Protein AF-A0A4V3GLA9-F1 (afdb_monomer_lite)

pLDDT: mean 77.15, std 8.16, range [41.41, 86.75]

Foldseek 3Di:
DDPDLVNLVVLLVVLVVLLVVLVVLVVVLVVDPDDDPVVNVVSVVVSVVSNVVSVVSNVVSVVSNVVVVVVVVVVVVPDDD

Radius of gyration: 19.22 Å; chains: 1; bounding box: 46×20×56 Å

Structure (mmCIF, N/CA/C/O backbone):
data_AF-A0A4V3GLA9-F1
#
_entry.id   AF-A0A4V3GLA9-F1
#
loop_
_atom_site.group_PDB
_atom_site.id
_atom_site.type_symbol
_atom_site.label_atom_id
_atom_site.label_alt_id
_atom_site.label_comp_id
_atom_site.label_asym_id
_atom_site.label_entity_id
_atom_site.label_seq_id
_atom_site.pdbx_PDB_ins_code
_atom_site.Cartn_x
_atom_site.Cartn_y
_atom_site.Cartn_z
_atom_site.occupancy
_atom_site.B_iso_or_equiv
_atom_site.auth_seq_id
_atom_site.auth_comp_id
_atom_site.auth_asym_id
_atom_site.auth_atom_id
_atom_site.pdbx_PDB_model_num
ATOM 1 N N . MET A 1 1 ? -6.812 -14.372 19.857 1.00 41.41 1 MET A N 1
ATOM 2 C CA . MET A 1 1 ? -6.077 -13.098 20.034 1.00 41.41 1 MET A CA 1
ATOM 3 C C . MET A 1 1 ? -7.076 -11.942 19.968 1.00 41.41 1 MET A C 1
ATOM 5 O O . MET A 1 1 ? -7.835 -11.886 19.008 1.00 41.41 1 MET A O 1
ATOM 9 N N . LYS A 1 2 ? -7.168 -11.080 20.992 1.00 53.16 2 LYS A N 1
ATOM 10 C CA . LYS A 1 2 ? -8.048 -9.894 20.958 1.00 53.16 2 LYS A CA 1
ATOM 11 C C . LYS A 1 2 ? -7.344 -8.813 20.134 1.00 53.16 2 LYS A C 1
ATOM 13 O O . LYS A 1 2 ? -6.297 -8.332 20.543 1.00 53.16 2 LYS A O 1
ATOM 18 N N . LEU A 1 3 ? -7.889 -8.464 18.969 1.00 53.97 3 LEU A N 1
ATOM 19 C CA . LEU A 1 3 ? -7.388 -7.349 18.162 1.00 53.97 3 LEU A CA 1
ATOM 20 C C . LEU A 1 3 ? -7.669 -6.041 18.906 1.00 53.97 3 LEU A C 1
ATOM 22 O O . LEU A 1 3 ? -8.766 -5.487 18.821 1.00 53.97 3 LEU A O 1
ATOM 26 N N . GLU A 1 4 ? -6.695 -5.573 19.681 1.00 66.81 4 GLU A N 1
ATOM 27 C CA . GLU A 1 4 ? -6.774 -4.258 20.297 1.00 66.81 4 GLU A CA 1
ATOM 28 C C . GLU A 1 4 ? -6.745 -3.162 19.229 1.00 66.81 4 GLU A C 1
ATOM 30 O O . GLU A 1 4 ? -6.094 -3.274 18.186 1.00 66.81 4 GLU A O 1
ATOM 35 N N . ARG A 1 5 ? -7.430 -2.052 19.518 1.00 67.00 5 ARG A N 1
ATOM 36 C CA . ARG A 1 5 ? -7.544 -0.878 18.637 1.00 67.00 5 ARG A CA 1
ATOM 37 C C . ARG A 1 5 ? -6.173 -0.348 18.186 1.00 67.00 5 ARG A C 1
ATOM 39 O O . ARG A 1 5 ? -6.045 0.169 17.080 1.00 67.00 5 ARG A O 1
ATOM 46 N N . LYS A 1 6 ? -5.150 -0.542 19.027 1.00 71.25 6 LYS A N 1
ATOM 47 C CA . LYS A 1 6 ? -3.750 -0.194 18.761 1.00 71.25 6 LYS A CA 1
ATOM 48 C C . LYS A 1 6 ? -3.143 -1.025 17.624 1.00 71.25 6 LYS A C 1
ATOM 50 O O . LYS A 1 6 ? -2.447 -0.471 16.784 1.00 71.25 6 LYS A O 1
ATOM 55 N N . HIS A 1 7 ? -3.442 -2.321 17.535 1.00 70.62 7 HIS A N 1
ATOM 56 C CA . HIS A 1 7 ? -2.900 -3.189 16.481 1.00 70.62 7 HIS A CA 1
ATOM 57 C C . HIS A 1 7 ? -3.523 -2.888 15.115 1.00 70.62 7 HIS A C 1
ATOM 59 O O . HIS A 1 7 ? -2.829 -2.905 14.104 1.00 70.62 7 HIS A O 1
ATOM 65 N N . ALA A 1 8 ? -4.811 -2.530 15.085 1.00 71.38 8 ALA A N 1
ATOM 66 C CA . ALA A 1 8 ? -5.475 -2.104 13.853 1.00 71.38 8 ALA A CA 1
ATOM 67 C C . ALA A 1 8 ? -4.858 -0.817 13.270 1.00 71.38 8 ALA A C 1
ATOM 69 O O . ALA A 1 8 ? -4.698 -0.710 12.057 1.00 71.38 8 ALA A O 1
ATOM 70 N N . LEU A 1 9 ? -4.471 0.136 14.127 1.00 75.56 9 LEU A N 1
ATOM 71 C CA . LEU A 1 9 ? -3.775 1.358 13.709 1.00 75.56 9 LEU A CA 1
ATOM 72 C C . LEU A 1 9 ? -2.370 1.074 13.175 1.00 75.56 9 LEU A C 1
ATOM 74 O O . LEU A 1 9 ? -2.001 1.624 12.143 1.00 75.56 9 LEU A O 1
ATOM 78 N N . VAL A 1 10 ? -1.611 0.194 13.835 1.00 79.00 10 VAL A N 1
ATOM 79 C CA . VAL A 1 10 ? -0.275 -0.208 13.365 1.00 79.00 10 VAL A CA 1
ATOM 80 C C . VAL A 1 10 ? -0.359 -0.891 11.999 1.00 79.00 10 VAL A C 1
ATOM 82 O O . VAL A 1 10 ? 0.395 -0.538 11.099 1.00 79.00 10 VAL A O 1
ATOM 85 N N . LEU A 1 11 ? -1.317 -1.801 11.799 1.00 74.44 11 LEU A N 1
ATOM 86 C CA . LEU A 1 11 ? -1.531 -2.452 10.501 1.00 74.44 11 LEU A CA 1
ATOM 87 C C . LEU A 1 11 ? -1.894 -1.448 9.401 1.00 74.44 11 LEU A C 1
ATOM 89 O O . LEU A 1 11 ? -1.380 -1.546 8.289 1.00 74.44 11 LEU A O 1
ATOM 93 N N . LEU A 1 12 ? -2.733 -0.457 9.714 1.00 78.31 12 LEU A N 1
ATOM 94 C CA . LEU A 1 12 ? -3.064 0.619 8.778 1.00 78.31 12 LEU A CA 1
ATOM 95 C C . LEU A 1 12 ? -1.857 1.505 8.454 1.00 78.31 12 LEU A C 1
ATOM 97 O O . LEU A 1 12 ? -1.654 1.839 7.290 1.00 78.31 12 LEU A O 1
ATOM 101 N N . ALA A 1 13 ? -1.045 1.855 9.453 1.00 80.81 13 ALA A N 1
ATOM 102 C CA . ALA A 1 13 ? 0.164 2.647 9.257 1.00 80.81 13 ALA A CA 1
ATOM 103 C C . ALA A 1 13 ? 1.190 1.902 8.392 1.00 80.81 13 ALA A C 1
ATOM 105 O O . ALA A 1 13 ? 1.731 2.479 7.453 1.00 80.81 13 ALA A O 1
ATOM 106 N N . ILE A 1 14 ? 1.405 0.608 8.651 1.00 80.19 14 ILE A N 1
ATOM 107 C CA . ILE A 1 14 ? 2.293 -0.246 7.850 1.00 80.19 14 ILE A CA 1
ATOM 108 C C . ILE A 1 14 ? 1.778 -0.376 6.414 1.00 80.19 14 ILE A C 1
ATOM 110 O O . ILE A 1 14 ? 2.576 -0.304 5.478 1.00 80.19 14 ILE A O 1
ATOM 114 N N . ALA A 1 15 ? 0.465 -0.543 6.225 1.00 77.62 15 ALA A N 1
ATOM 115 C CA . ALA A 1 15 ? -0.141 -0.610 4.898 1.00 77.62 15 ALA A CA 1
ATOM 116 C C . ALA A 1 15 ? 0.035 0.710 4.130 1.00 77.62 15 ALA A C 1
ATOM 118 O O . ALA A 1 15 ? 0.476 0.697 2.983 1.00 77.62 15 ALA A O 1
ATOM 119 N N . ALA A 1 16 ? -0.237 1.852 4.769 1.00 80.38 16 ALA A N 1
ATOM 120 C CA . ALA A 1 16 ? -0.044 3.167 4.162 1.00 80.38 16 ALA A CA 1
ATOM 121 C C . ALA A 1 16 ? 1.432 3.429 3.823 1.00 80.38 16 ALA A C 1
ATOM 123 O O . ALA A 1 16 ? 1.742 3.865 2.715 1.00 80.38 16 ALA A O 1
ATOM 124 N N . TRP A 1 17 ? 2.345 3.106 4.744 1.00 79.56 17 TRP A N 1
ATOM 125 C CA . TRP A 1 17 ? 3.785 3.226 4.520 1.00 79.56 17 TRP A CA 1
ATOM 126 C C . TRP A 1 17 ? 4.240 2.376 3.333 1.00 79.56 17 TRP A C 1
ATOM 128 O O . TRP A 1 17 ? 4.941 2.890 2.464 1.00 79.56 17 TRP A O 1
ATOM 138 N N . ASN A 1 18 ? 3.761 1.128 3.239 1.00 82.19 18 ASN A N 1
ATOM 139 C CA . ASN A 1 18 ? 4.028 0.236 2.109 1.00 82.19 18 ASN A CA 1
ATOM 140 C C . ASN A 1 18 ? 3.644 0.885 0.780 1.00 82.19 18 ASN A C 1
ATOM 142 O O . ASN A 1 18 ? 4.472 0.962 -0.128 1.00 82.19 18 ASN A O 1
ATOM 146 N N . VAL A 1 19 ? 2.413 1.394 0.679 1.00 79.69 19 VAL A N 1
ATOM 147 C CA . VAL A 1 19 ? 1.924 2.045 -0.543 1.00 79.69 19 VAL A CA 1
ATOM 148 C C . VAL A 1 19 ? 2.833 3.210 -0.937 1.00 79.69 19 VAL A C 1
ATOM 150 O O . VAL A 1 19 ? 3.249 3.293 -2.091 1.00 79.69 19 VAL A O 1
ATOM 153 N N . ILE A 1 20 ? 3.214 4.066 0.015 1.00 83.88 20 ILE A N 1
ATOM 154 C CA . ILE A 1 20 ? 4.084 5.223 -0.249 1.00 83.88 20 ILE A CA 1
ATOM 155 C C . ILE A 1 20 ? 5.461 4.784 -0.767 1.00 83.88 20 ILE A C 1
ATOM 157 O O . ILE A 1 20 ? 5.945 5.328 -1.764 1.00 83.88 20 ILE A O 1
ATOM 161 N N . THR A 1 21 ? 6.097 3.795 -0.132 1.00 80.50 21 THR A N 1
ATOM 162 C CA . THR A 1 21 ? 7.395 3.276 -0.591 1.00 80.50 21 THR A CA 1
ATOM 163 C C . THR A 1 21 ? 7.313 2.658 -1.980 1.00 80.50 21 THR A C 1
ATOM 165 O O . THR A 1 21 ? 8.200 2.901 -2.798 1.00 80.50 21 THR A O 1
ATOM 168 N N . TYR A 1 22 ? 6.240 1.926 -2.287 1.00 77.38 22 TYR A N 1
ATOM 169 C CA . TYR A 1 22 ? 6.091 1.287 -3.591 1.00 77.38 22 TYR A CA 1
ATOM 170 C C . TYR A 1 22 ? 5.776 2.278 -4.708 1.00 77.38 22 TYR A C 1
ATOM 172 O O . TYR A 1 22 ? 6.309 2.130 -5.802 1.00 77.38 22 TYR A O 1
ATOM 180 N N . LEU A 1 23 ? 5.024 3.346 -4.433 1.00 78.56 23 LEU A N 1
ATOM 181 C CA . LEU A 1 23 ? 4.848 4.451 -5.382 1.00 78.56 23 LEU A CA 1
ATOM 182 C C . LEU A 1 23 ? 6.179 5.139 -5.719 1.00 78.56 23 LEU A C 1
ATOM 184 O O . LEU A 1 23 ? 6.444 5.433 -6.885 1.00 78.56 23 LEU A O 1
ATOM 188 N N . ARG A 1 24 ? 7.051 5.347 -4.722 1.00 80.88 24 ARG A N 1
ATOM 189 C CA . ARG A 1 24 ? 8.409 5.869 -4.965 1.00 80.88 24 ARG A CA 1
ATOM 190 C C . ARG A 1 24 ? 9.257 4.897 -5.782 1.00 80.88 24 ARG A C 1
ATOM 192 O O . ARG A 1 24 ? 9.986 5.344 -6.660 1.00 80.88 24 ARG A O 1
ATOM 199 N N . PHE A 1 25 ? 9.134 3.595 -5.529 1.00 79.31 25 PHE A N 1
ATOM 200 C CA . PHE A 1 25 ? 9.811 2.561 -6.312 1.00 79.31 25 PHE A CA 1
ATOM 201 C C . PHE A 1 25 ? 9.340 2.532 -7.766 1.00 79.31 25 PHE A C 1
ATOM 203 O O . PHE A 1 25 ? 10.181 2.469 -8.652 1.00 79.31 25 PHE A O 1
ATOM 210 N N . ILE A 1 26 ? 8.029 2.642 -8.021 1.00 80.94 26 ILE A N 1
ATOM 211 C CA . ILE A 1 26 ? 7.478 2.755 -9.381 1.00 80.94 26 ILE A CA 1
ATOM 212 C C . ILE A 1 26 ? 8.093 3.959 -10.091 1.00 80.94 26 ILE A C 1
ATOM 214 O O . ILE A 1 26 ? 8.573 3.821 -11.211 1.00 80.94 26 ILE A O 1
ATOM 218 N N . LYS A 1 27 ? 8.110 5.126 -9.434 1.00 77.50 27 LYS A N 1
ATOM 219 C CA . LYS A 1 27 ? 8.692 6.339 -10.014 1.00 77.50 27 LYS A CA 1
ATOM 220 C C . LYS A 1 27 ? 10.175 6.156 -10.347 1.00 77.50 27 LYS A C 1
ATOM 222 O O . LYS A 1 27 ? 10.580 6.482 -11.452 1.00 77.50 27 LYS A O 1
ATOM 227 N N . ALA A 1 2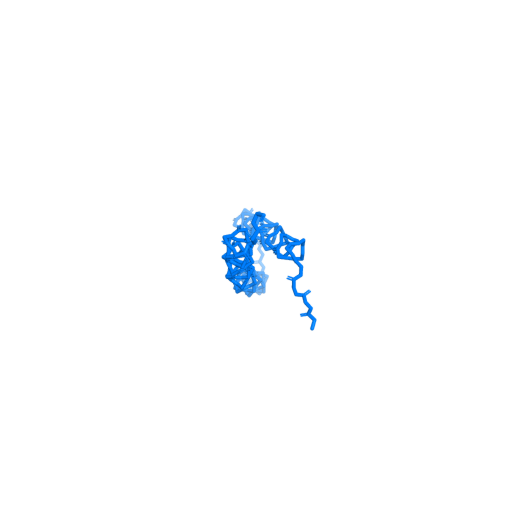8 ? 10.951 5.580 -9.429 1.00 80.00 28 ALA A N 1
ATOM 228 C CA . ALA A 1 28 ? 12.357 5.274 -9.674 1.00 80.00 28 ALA A CA 1
ATOM 229 C C . ALA A 1 28 ? 12.539 4.299 -10.850 1.00 80.00 28 ALA A C 1
ATOM 231 O O . ALA A 1 28 ? 13.456 4.483 -11.641 1.00 80.00 28 ALA A O 1
ATOM 232 N N . LEU A 1 29 ? 11.649 3.309 -10.987 1.00 79.31 29 LEU A N 1
ATOM 233 C CA . LEU A 1 29 ? 11.660 2.343 -12.087 1.00 79.31 29 LEU A CA 1
ATOM 234 C C . LEU A 1 29 ? 11.396 2.999 -13.446 1.00 79.31 29 LEU A C 1
ATOM 236 O O . LEU A 1 29 ? 12.050 2.659 -14.423 1.00 79.31 29 LEU A O 1
ATOM 240 N N . VAL A 1 30 ? 10.438 3.927 -13.500 1.00 78.38 30 VAL A N 1
ATOM 241 C CA . VAL A 1 30 ? 10.113 4.693 -14.715 1.00 78.38 30 VAL A CA 1
ATOM 242 C C . VAL A 1 30 ? 11.264 5.621 -15.098 1.00 78.38 30 VAL A C 1
ATOM 244 O O . VAL A 1 30 ? 11.572 5.741 -16.276 1.00 78.38 30 VAL A O 1
ATOM 247 N N . ASP A 1 31 ? 11.928 6.221 -14.108 1.00 80.75 31 ASP A N 1
ATOM 248 C CA . ASP A 1 31 ? 13.084 7.096 -14.322 1.00 80.75 31 ASP A CA 1
ATOM 249 C C . ASP A 1 31 ? 14.373 6.300 -14.663 1.00 80.75 31 ASP A C 1
ATOM 251 O O . ASP A 1 31 ? 15.420 6.903 -14.898 1.00 80.75 31 ASP A O 1
ATOM 255 N N . THR A 1 32 ? 14.345 4.955 -14.680 1.00 78.31 32 THR A N 1
ATOM 256 C CA . THR A 1 32 ? 15.515 4.136 -15.049 1.00 78.31 32 THR A CA 1
ATOM 257 C C . THR A 1 32 ? 15.518 3.808 -16.544 1.00 78.31 32 THR A C 1
ATOM 259 O O . THR A 1 32 ? 14.654 3.069 -17.015 1.00 78.31 32 THR A O 1
ATOM 262 N N . GLU A 1 33 ? 16.544 4.255 -17.269 1.00 76.56 33 GLU A N 1
ATOM 263 C CA . GLU A 1 33 ? 16.817 3.855 -18.659 1.00 76.56 33 GLU A CA 1
ATOM 264 C C . GLU A 1 33 ? 17.91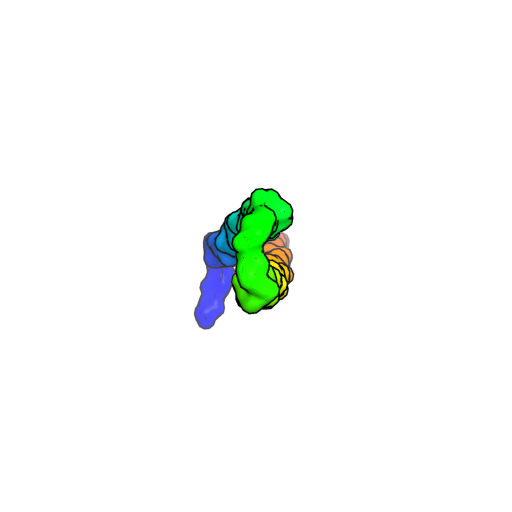9 2.774 -18.730 1.00 76.56 33 GLU A C 1
ATOM 266 O O . GLU A 1 33 ? 18.720 2.615 -17.803 1.00 76.56 33 GLU A O 1
ATOM 271 N N . ASP A 1 34 ? 17.947 2.005 -19.826 1.00 80.31 34 ASP A N 1
ATOM 272 C CA . ASP A 1 34 ? 19.006 1.029 -20.150 1.00 80.31 34 ASP A CA 1
ATOM 273 C C . ASP A 1 34 ? 19.199 -0.124 -19.133 1.00 80.31 34 ASP A C 1
ATOM 275 O O . ASP A 1 34 ? 20.311 -0.497 -18.734 1.00 80.31 34 ASP A O 1
ATOM 279 N N . ARG A 1 35 ? 18.095 -0.731 -18.673 1.00 78.88 35 ARG A N 1
ATOM 280 C CA . ARG A 1 35 ? 18.127 -1.948 -17.838 1.00 78.88 35 ARG A CA 1
ATOM 281 C C . ARG A 1 35 ? 17.574 -3.176 -18.580 1.00 78.88 35 ARG A C 1
ATOM 283 O O . ARG A 1 35 ? 16.701 -3.043 -19.433 1.00 78.88 35 ARG A O 1
ATOM 290 N N . PRO A 1 36 ? 18.032 -4.400 -18.248 1.00 84.12 36 PRO A N 1
ATOM 291 C CA . PRO A 1 36 ? 17.487 -5.625 -18.833 1.00 84.12 36 PRO A CA 1
ATOM 292 C C . PRO A 1 36 ? 15.991 -5.782 -18.537 1.00 84.12 36 PRO A C 1
ATOM 294 O O . PRO A 1 36 ? 15.550 -5.490 -17.428 1.00 84.12 36 PRO A O 1
ATOM 297 N N . THR A 1 37 ? 15.210 -6.349 -19.460 1.00 80.31 37 THR A N 1
ATOM 298 C CA . THR A 1 37 ? 13.755 -6.550 -19.285 1.00 80.31 37 THR A CA 1
ATOM 299 C C . THR A 1 37 ? 13.400 -7.288 -17.987 1.00 80.31 37 THR A C 1
ATOM 301 O O . THR A 1 37 ? 12.433 -6.935 -17.315 1.00 80.31 37 THR A O 1
ATOM 304 N N . GLY A 1 38 ? 14.220 -8.266 -17.581 1.00 78.81 38 GLY A N 1
ATOM 305 C CA . GLY A 1 38 ? 14.034 -9.005 -16.326 1.00 78.81 38 GLY A CA 1
ATOM 306 C C . GLY A 1 38 ? 14.083 -8.128 -15.068 1.00 78.81 38 GLY A C 1
ATOM 307 O O . GLY A 1 38 ? 13.392 -8.429 -14.096 1.00 78.81 38 GLY A O 1
ATOM 308 N N . TYR A 1 39 ? 14.826 -7.015 -15.099 1.00 81.19 39 TYR A N 1
ATOM 309 C CA . TYR A 1 39 ? 14.851 -6.032 -14.016 1.00 81.19 39 TYR A CA 1
ATOM 310 C C . TYR A 1 39 ? 13.466 -5.406 -13.830 1.00 81.19 39 TYR A C 1
A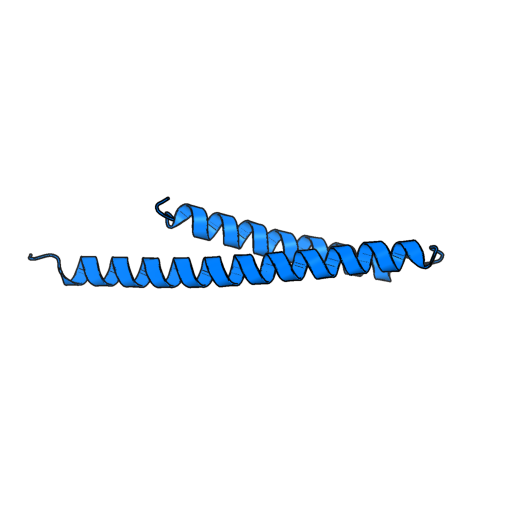TOM 312 O O . TYR A 1 39 ? 12.925 -5.441 -12.725 1.00 81.19 39 TYR A O 1
ATOM 320 N N . TYR A 1 40 ? 12.853 -4.916 -14.909 1.00 78.69 40 TYR A N 1
ATOM 321 C CA . TYR A 1 40 ? 11.530 -4.297 -14.847 1.00 78.69 40 TYR A CA 1
ATOM 322 C C . TYR A 1 40 ? 10.456 -5.301 -14.420 1.00 78.69 40 TYR A C 1
ATOM 324 O O . TYR A 1 40 ? 9.684 -5.007 -13.513 1.00 78.69 40 TYR A O 1
ATOM 332 N N . VAL A 1 41 ? 10.456 -6.517 -14.981 1.00 83.88 41 VAL A N 1
ATOM 333 C CA . VAL A 1 41 ? 9.466 -7.554 -14.630 1.00 83.88 41 VAL A CA 1
ATOM 334 C C . VAL A 1 41 ? 9.530 -7.908 -13.143 1.00 83.88 41 VAL A C 1
ATOM 336 O O . VAL A 1 41 ? 8.498 -7.893 -12.470 1.00 83.88 41 VAL A O 1
ATOM 339 N N . ALA A 1 42 ? 10.724 -8.182 -12.607 1.00 84.31 42 ALA A N 1
ATOM 340 C CA . ALA A 1 42 ? 10.880 -8.550 -11.201 1.00 84.31 42 ALA A CA 1
ATOM 341 C C . ALA A 1 42 ? 10.390 -7.437 -10.263 1.00 84.31 42 ALA A C 1
ATOM 343 O O . ALA A 1 42 ? 9.632 -7.699 -9.327 1.00 84.31 42 ALA A O 1
ATOM 344 N N . HIS A 1 43 ? 10.772 -6.188 -10.540 1.00 81.94 43 HIS A N 1
ATOM 345 C CA . HIS A 1 43 ? 10.393 -5.059 -9.697 1.00 81.94 43 HIS A CA 1
ATOM 346 C C . HIS A 1 43 ? 8.898 -4.748 -9.808 1.00 81.94 43 HIS A C 1
ATOM 348 O O . HIS A 1 43 ? 8.252 -4.549 -8.781 1.00 81.94 43 HIS A O 1
ATOM 354 N N . THR A 1 44 ? 8.314 -4.777 -11.010 1.00 81.44 44 THR A N 1
ATOM 355 C CA . THR A 1 44 ? 6.873 -4.565 -11.201 1.00 81.44 44 THR A CA 1
ATOM 356 C C . THR A 1 44 ? 6.044 -5.643 -10.503 1.00 81.44 44 THR A C 1
ATOM 358 O O . THR A 1 44 ? 5.089 -5.303 -9.805 1.00 81.44 44 THR A O 1
ATOM 361 N N . VAL A 1 45 ? 6.411 -6.926 -10.615 1.00 86.75 45 VAL A N 1
ATOM 362 C CA . VAL A 1 45 ? 5.708 -8.012 -9.903 1.00 86.75 45 VAL A CA 1
ATOM 363 C C . VAL A 1 45 ? 5.796 -7.811 -8.392 1.00 86.75 45 VAL A C 1
ATOM 365 O O . VAL A 1 45 ? 4.781 -7.893 -7.697 1.00 86.75 45 VAL A O 1
ATOM 368 N N . LEU A 1 46 ? 6.987 -7.490 -7.883 1.00 85.00 46 LEU A N 1
ATOM 369 C CA . LEU A 1 46 ? 7.204 -7.259 -6.458 1.00 85.00 46 LEU A CA 1
ATOM 370 C C . LEU A 1 46 ? 6.366 -6.075 -5.947 1.00 85.00 46 LEU A C 1
ATOM 372 O O . LEU A 1 46 ? 5.711 -6.197 -4.912 1.00 85.00 46 LEU A O 1
ATOM 376 N N . ILE A 1 47 ? 6.296 -4.979 -6.706 1.00 83.19 47 ILE A N 1
ATOM 377 C CA . ILE A 1 47 ? 5.420 -3.831 -6.429 1.00 83.19 47 ILE A CA 1
ATOM 378 C C . ILE A 1 47 ? 3.947 -4.268 -6.360 1.00 83.19 47 ILE A C 1
ATOM 380 O O . ILE A 1 47 ? 3.271 -3.995 -5.366 1.00 83.19 47 ILE A O 1
ATOM 384 N N . VAL A 1 48 ? 3.441 -4.959 -7.387 1.00 85.00 48 VAL A N 1
ATOM 385 C CA . VAL A 1 48 ? 2.020 -5.338 -7.485 1.00 85.00 48 VAL A CA 1
ATOM 386 C C . VAL A 1 48 ? 1.603 -6.249 -6.331 1.00 85.00 48 VAL A C 1
ATOM 388 O O . VAL A 1 48 ? 0.585 -5.994 -5.683 1.00 85.00 48 VAL A O 1
ATOM 391 N N . VAL A 1 49 ? 2.398 -7.279 -6.029 1.00 86.31 49 VAL A N 1
ATOM 392 C CA . VAL A 1 49 ? 2.114 -8.217 -4.930 1.00 86.31 49 VAL A CA 1
ATOM 393 C C . VAL A 1 49 ? 2.062 -7.488 -3.588 1.00 86.31 49 VAL A C 1
ATOM 395 O O . VAL A 1 49 ? 1.143 -7.708 -2.798 1.00 86.31 49 VAL A O 1
ATOM 398 N N . ASN A 1 50 ? 3.001 -6.577 -3.330 1.00 85.00 50 ASN A N 1
ATOM 399 C CA . ASN A 1 50 ? 3.013 -5.840 -2.071 1.00 85.00 50 ASN A CA 1
ATOM 400 C C . ASN A 1 50 ? 1.848 -4.852 -1.950 1.00 85.00 50 ASN A C 1
ATOM 402 O O . ASN A 1 50 ? 1.260 -4.739 -0.873 1.00 85.00 50 ASN A O 1
ATOM 406 N N . LEU A 1 51 ? 1.465 -4.176 -3.037 1.00 83.44 51 LEU A N 1
ATOM 407 C CA . LEU A 1 51 ? 0.283 -3.312 -3.043 1.00 83.44 51 LEU A CA 1
ATOM 408 C C . LEU A 1 51 ? -1.003 -4.111 -2.786 1.00 83.44 51 LEU A C 1
ATOM 410 O O . LEU A 1 51 ? -1.857 -3.653 -2.026 1.00 83.44 51 LEU A O 1
ATOM 414 N N . LEU A 1 52 ? -1.121 -5.322 -3.340 1.00 85.62 52 LEU A N 1
ATOM 415 C CA . LEU A 1 52 ? -2.239 -6.228 -3.054 1.00 85.62 52 LEU A CA 1
ATOM 416 C C . LEU A 1 52 ? -2.287 -6.629 -1.575 1.00 85.62 52 LEU A C 1
ATOM 418 O O . LEU A 1 52 ? -3.347 -6.548 -0.951 1.00 85.62 52 LEU A O 1
ATOM 422 N N . ILE A 1 53 ? -1.150 -7.011 -0.987 1.00 83.81 53 ILE A N 1
ATOM 423 C CA . ILE A 1 53 ? -1.067 -7.354 0.441 1.00 83.81 53 ILE A CA 1
ATOM 424 C C . ILE A 1 53 ? -1.438 -6.144 1.307 1.00 83.81 53 ILE A C 1
ATOM 426 O O . ILE A 1 53 ? -2.240 -6.274 2.235 1.00 83.81 53 ILE A O 1
ATOM 430 N N . ALA A 1 54 ? -0.914 -4.959 0.989 1.00 81.19 54 ALA A N 1
ATOM 431 C CA . ALA A 1 54 ? -1.240 -3.728 1.701 1.00 81.19 54 ALA A CA 1
ATOM 432 C C . ALA A 1 54 ? -2.739 -3.397 1.610 1.00 81.19 54 ALA A C 1
ATOM 434 O O . ALA A 1 54 ? -3.345 -3.039 2.621 1.00 81.19 54 ALA A O 1
ATOM 435 N N . ALA A 1 55 ? -3.363 -3.575 0.443 1.00 81.75 55 ALA A N 1
ATOM 436 C CA . ALA A 1 55 ? -4.799 -3.377 0.261 1.00 81.75 55 ALA A CA 1
ATOM 437 C C . ALA A 1 55 ? -5.627 -4.378 1.083 1.00 81.75 55 ALA A C 1
ATOM 439 O O . ALA A 1 55 ? -6.586 -3.980 1.751 1.00 81.75 55 ALA A O 1
ATOM 440 N N . LEU A 1 56 ? -5.245 -5.658 1.099 1.00 85.50 56 LEU A N 1
ATOM 441 C CA . LEU A 1 56 ? -5.912 -6.686 1.906 1.00 85.50 56 LEU A CA 1
ATOM 442 C C . LEU A 1 56 ? -5.811 -6.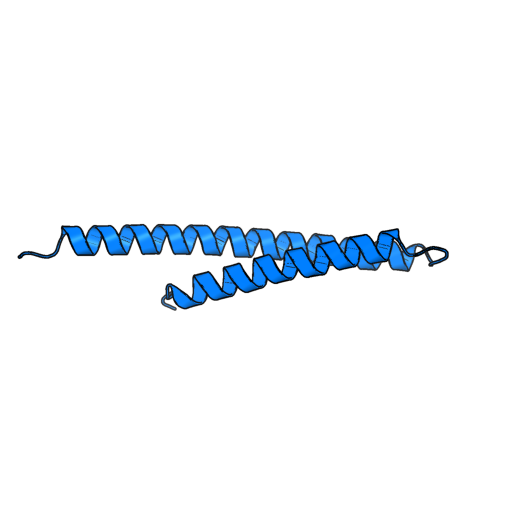374 3.405 1.00 85.50 56 LEU A C 1
ATOM 444 O O . LEU A 1 56 ? -6.834 -6.314 4.096 1.00 85.50 56 LEU A O 1
ATOM 448 N N . LEU A 1 57 ? -4.600 -6.097 3.894 1.00 82.62 57 LEU A N 1
ATOM 449 C CA . LEU A 1 57 ? -4.352 -5.739 5.292 1.00 82.62 57 LEU A CA 1
ATOM 450 C C . LEU A 1 57 ? -5.055 -4.437 5.684 1.00 82.62 57 LEU A C 1
ATOM 452 O O . LEU A 1 57 ? -5.662 -4.367 6.753 1.00 82.62 57 LEU A O 1
ATOM 456 N N . GLY A 1 58 ? -5.040 -3.429 4.810 1.00 82.38 58 GLY A N 1
ATOM 457 C CA . GLY A 1 58 ? -5.761 -2.174 5.003 1.00 82.38 58 GLY A CA 1
ATOM 458 C C . GLY A 1 58 ? -7.268 -2.401 5.108 1.00 82.38 58 GLY A C 1
ATOM 459 O O . GLY A 1 58 ? -7.905 -1.914 6.043 1.00 82.38 58 GLY A O 1
ATOM 460 N N . THR A 1 59 ? -7.839 -3.221 4.223 1.00 82.62 59 THR A N 1
ATOM 461 C CA . THR A 1 59 ? -9.270 -3.562 4.247 1.00 82.62 59 THR A CA 1
ATOM 462 C C . THR A 1 59 ? -9.651 -4.274 5.548 1.00 82.62 59 THR A C 1
ATOM 464 O O . THR A 1 59 ? -10.663 -3.941 6.175 1.00 82.62 59 THR A O 1
ATOM 467 N N . TRP A 1 60 ? -8.834 -5.225 6.003 1.00 82.31 60 TRP A N 1
ATOM 468 C CA . TRP A 1 60 ? -9.049 -5.918 7.277 1.00 82.31 60 TRP A CA 1
ATOM 469 C C . TRP A 1 60 ? -8.884 -4.981 8.481 1.00 82.31 60 TRP A C 1
ATOM 471 O O . TRP A 1 60 ? -9.713 -5.019 9.394 1.00 82.31 60 TRP A O 1
ATOM 481 N N . GLY A 1 61 ? -7.896 -4.084 8.453 1.00 79.19 61 GLY A N 1
ATOM 482 C CA . GLY A 1 61 ? -7.681 -3.049 9.467 1.00 79.19 61 GLY A CA 1
ATOM 483 C C . GLY A 1 61 ? -8.867 -2.088 9.594 1.00 79.19 61 GLY A C 1
ATOM 484 O O . GLY A 1 61 ? -9.348 -1.849 10.704 1.00 79.19 61 GLY A O 1
ATOM 485 N N . VAL A 1 62 ? -9.418 -1.609 8.471 1.00 79.75 62 VAL A N 1
ATOM 486 C CA . VAL A 1 62 ? -10.624 -0.758 8.453 1.00 79.75 62 VAL A CA 1
ATOM 487 C C . VAL A 1 62 ? -11.833 -1.505 9.017 1.00 79.75 62 VAL A C 1
ATOM 489 O O . VAL A 1 62 ? -12.568 -0.954 9.844 1.00 79.75 62 VAL A O 1
ATOM 492 N N . ARG A 1 63 ? -12.049 -2.766 8.618 1.00 80.88 63 ARG A N 1
ATOM 493 C CA . ARG A 1 63 ? -13.161 -3.582 9.143 1.00 80.88 63 ARG A CA 1
ATOM 494 C C . ARG A 1 63 ? -13.034 -3.795 10.652 1.00 80.88 63 ARG A C 1
ATOM 496 O O . ARG A 1 63 ? -14.018 -3.598 11.368 1.00 80.88 63 ARG A O 1
ATOM 503 N N . ALA A 1 64 ? -11.839 -4.115 11.144 1.00 77.75 64 ALA A N 1
ATOM 504 C CA . ALA A 1 64 ? -11.569 -4.268 12.573 1.00 77.75 64 ALA A CA 1
ATOM 505 C C . ALA A 1 64 ? -11.790 -2.955 13.343 1.00 77.75 64 ALA A C 1
ATOM 507 O O . ALA A 1 64 ? -12.443 -2.953 14.390 1.00 77.75 64 ALA A O 1
ATOM 508 N N . TYR A 1 65 ? -11.328 -1.825 12.802 1.00 76.25 65 TYR A N 1
ATOM 509 C CA . TYR A 1 65 ? -11.523 -0.509 13.409 1.00 76.25 65 TYR A CA 1
ATOM 510 C C . TYR A 1 65 ? -13.008 -0.122 13.502 1.00 76.25 65 TYR A C 1
ATOM 512 O O . TYR A 1 65 ? -13.469 0.317 14.562 1.00 76.25 65 TYR A O 1
ATOM 520 N N . LYS A 1 66 ? -13.788 -0.336 12.432 1.00 79.56 66 LYS A N 1
ATOM 521 C CA . LYS A 1 66 ? -15.241 -0.088 12.435 1.00 79.56 66 LYS A CA 1
ATOM 522 C C . LYS A 1 66 ? -15.968 -0.978 13.446 1.00 79.56 66 LYS A C 1
ATOM 524 O O . LYS A 1 66 ? -16.807 -0.477 14.194 1.00 79.56 66 LYS A O 1
ATOM 529 N N . ALA A 1 67 ? -15.621 -2.264 13.513 1.00 78.88 67 ALA A N 1
ATOM 530 C CA . ALA A 1 67 ? -16.199 -3.194 14.483 1.00 78.88 67 ALA A CA 1
ATOM 531 C C . ALA A 1 67 ? -15.875 -2.794 15.934 1.00 78.88 67 ALA A C 1
ATOM 533 O O . ALA A 1 67 ? -16.751 -2.843 16.799 1.00 78.88 67 ALA A O 1
ATOM 534 N N . ALA A 1 68 ? -14.647 -2.339 16.201 1.00 77.00 68 ALA A N 1
ATOM 535 C CA . ALA A 1 68 ? -14.248 -1.834 17.512 1.00 77.00 68 ALA A CA 1
ATOM 536 C C . ALA A 1 68 ? -15.014 -0.556 17.898 1.00 77.00 68 ALA A C 1
ATOM 538 O O . ALA A 1 68 ? -15.489 -0.448 19.029 1.00 77.00 68 ALA A O 1
ATOM 539 N N . LYS A 1 69 ? -15.193 0.387 16.960 1.00 76.88 69 LYS A N 1
ATOM 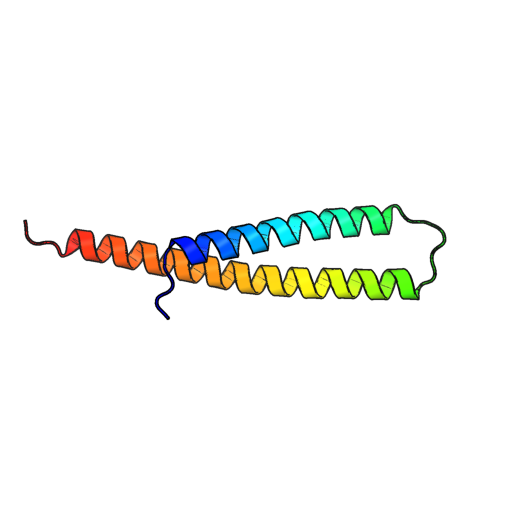540 C CA . LYS A 1 69 ? -15.975 1.616 17.187 1.00 76.88 69 LYS A CA 1
ATOM 541 C C . LYS A 1 69 ? -17.439 1.303 17.516 1.00 76.88 69 LYS A C 1
ATOM 543 O O . LYS A 1 69 ? -17.985 1.886 18.446 1.00 76.88 69 LYS A O 1
ATOM 548 N N . TYR A 1 70 ? -18.046 0.358 16.796 1.00 77.12 70 TYR A N 1
ATOM 549 C CA . TYR A 1 70 ? -19.424 -0.071 17.049 1.00 77.12 70 TYR A CA 1
ATOM 550 C C . TYR A 1 70 ? -19.590 -0.716 18.434 1.00 77.12 70 TYR A C 1
ATOM 552 O O . TYR A 1 70 ? -20.523 -0.385 19.162 1.00 77.12 70 TYR A O 1
ATOM 560 N N . ARG A 1 71 ? -18.652 -1.584 18.841 1.00 74.56 71 ARG A N 1
ATOM 561 C CA . ARG A 1 71 ? -18.653 -2.185 20.186 1.00 74.56 71 ARG A CA 1
ATOM 562 C C . ARG A 1 71 ? -18.524 -1.133 21.288 1.00 74.56 71 ARG A C 1
ATOM 564 O O . ARG A 1 71 ? -19.296 -1.179 22.235 1.00 74.56 71 ARG A O 1
ATOM 571 N N . ALA A 1 72 ? -1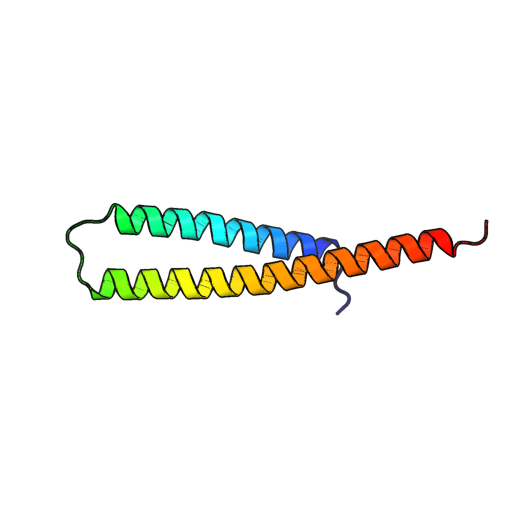7.608 -0.175 21.138 1.00 72.81 72 ALA A N 1
ATOM 572 C CA . ALA A 1 72 ? -17.427 0.902 22.113 1.00 72.81 72 ALA A CA 1
ATOM 573 C C . ALA A 1 72 ? -18.692 1.765 22.274 1.00 72.81 72 ALA A C 1
ATOM 575 O O . ALA A 1 72 ? -19.084 2.068 23.398 1.00 72.81 72 ALA A O 1
ATOM 576 N N . ALA A 1 73 ? -19.365 2.103 21.168 1.00 73.75 73 ALA A N 1
ATOM 577 C CA . ALA A 1 73 ? -20.625 2.848 21.203 1.00 73.75 73 ALA A CA 1
ATOM 578 C C . ALA A 1 73 ? -21.744 2.063 21.911 1.00 73.75 73 ALA A C 1
ATOM 580 O O . ALA A 1 73 ? -22.467 2.619 22.732 1.00 73.75 73 ALA A O 1
ATOM 581 N N . LYS A 1 74 ? -21.844 0.754 21.647 1.00 74.31 74 LYS A N 1
ATOM 582 C CA . LYS A 1 74 ? -22.840 -0.116 22.286 1.00 74.31 74 LYS A CA 1
ATOM 583 C C . LYS A 1 74 ? -22.596 -0.290 23.790 1.00 74.31 74 LYS A C 1
ATOM 585 O O . LYS A 1 74 ? -23.552 -0.353 24.550 1.00 74.31 74 LYS A O 1
ATOM 590 N N . THR A 1 75 ? -21.338 -0.339 24.233 1.00 75.12 75 THR A N 1
ATOM 591 C CA . THR A 1 75 ? -21.003 -0.380 25.666 1.00 75.12 75 THR A CA 1
ATOM 592 C C . THR A 1 75 ? -21.388 0.918 26.375 1.00 75.12 75 THR A C 1
ATOM 594 O O . THR A 1 75 ? -21.969 0.850 27.448 1.00 75.12 75 THR A O 1
ATOM 597 N N . ALA A 1 76 ? -21.142 2.080 25.762 1.00 70.31 76 ALA A N 1
ATOM 598 C CA . ALA A 1 76 ? -21.538 3.370 26.334 1.00 70.31 76 ALA A CA 1
ATOM 599 C C . ALA A 1 76 ? -23.067 3.529 26.461 1.00 70.31 76 ALA A C 1
ATOM 601 O O . ALA A 1 76 ? -23.537 4.175 27.388 1.00 70.31 76 ALA A O 1
ATOM 602 N N . GLN A 1 77 ? -23.840 2.920 25.555 1.00 73.12 77 GLN A N 1
ATOM 603 C CA . GLN A 1 77 ? -25.307 2.951 25.588 1.00 73.12 77 GLN A CA 1
ATOM 604 C C . GLN A 1 77 ? -25.920 2.005 26.638 1.00 73.12 77 GLN A C 1
ATOM 606 O O . GLN A 1 77 ? -27.014 2.265 27.124 1.00 73.12 77 GLN A O 1
ATOM 611 N N . ASN A 1 78 ? -25.229 0.915 26.982 1.00 67.56 78 ASN A N 1
ATOM 612 C CA . ASN A 1 78 ? -25.710 -0.105 27.921 1.00 67.56 78 ASN A CA 1
ATOM 613 C C . ASN A 1 78 ? -25.185 0.073 29.356 1.00 67.56 78 ASN A C 1
ATOM 615 O O . ASN A 1 78 ? -25.432 -0.801 30.184 1.00 67.56 78 ASN A O 1
ATOM 619 N N . SER A 1 79 ? -24.452 1.149 29.659 1.00 51.81 79 SER A N 1
ATOM 620 C CA . SER A 1 79 ? -24.083 1.479 31.039 1.00 51.81 79 SER A CA 1
ATOM 621 C C . SER A 1 79 ? -25.322 1.995 31.780 1.00 51.81 79 SER A C 1
ATOM 623 O O . SER A 1 79 ? -25.810 3.068 31.419 1.00 51.81 79 SER A O 1
ATOM 625 N N . PRO A 1 80 ? -25.850 1.267 32.786 1.00 58.09 80 PRO A N 1
ATOM 626 C CA . PRO A 1 80 ? -26.829 1.843 33.691 1.00 58.09 80 PRO A CA 1
ATOM 627 C C . PRO A 1 80 ? -26.120 2.943 34.486 1.00 58.09 80 PRO A C 1
ATOM 629 O O . PRO A 1 80 ? -25.031 2.719 35.019 1.00 58.09 80 PRO A O 1
ATOM 632 N N . VAL A 1 81 ? -26.706 4.139 34.450 1.00 62.16 81 VAL A N 1
ATOM 633 C CA . VAL A 1 81 ? -26.338 5.276 35.304 1.00 62.16 81 VAL A CA 1
ATOM 634 C C . VAL A 1 81 ? -26.455 4.890 36.772 1.00 62.16 81 VAL A C 1
ATOM 636 O O . VAL A 1 81 ? -27.412 4.148 37.095 1.00 62.16 81 VAL A O 1
#

Secondary structure (DSSP, 8-state):
----HHHHHHHHHHHHHHHHHHHHHHHHHHT--S--HHHHHHHHHHHHHHHHHHHHHHHHHHHHHHHHHHHHHHHHHS---

Sequence (81 aa):
MKLERKHALVLLAIAAWNVITYLRFIKALVDTEDRPTGYYVAHTVLIVVNLLIAALLGTWGVRAYKAAKYRAAKTAQNSPV